Protein AF-A0A7S1CSW6-F1 (afdb_monomer_lite)

pLDDT: mean 84.82, std 12.05, range [40.88, 97.88]

Organism: NCBI:txid267567

InterPro domains:
  IPR021067 Glycosyltransferase, GlcNAc [PF11397] (37-102)
  IPR021067 Glycosyltransferase, GlcNAc [PTHR34496] (4-106)

Sequence (109 aa):
DNIKKGRPIMCDTGFEEGQHNKHLRHGTQPESAPSITGMPQLHPFWSAGFSFSRGHFVVNVPYDFYQPLIFQGEEISIAVRGFSIGYDFYAPEKSVCFHHYAEGKNSEN

Structure (mmCIF, N/CA/C/O backbone):
data_AF-A0A7S1CSW6-F1
#
_entry.id   AF-A0A7S1CSW6-F1
#
loop_
_atom_site.group_PDB
_atom_site.id
_atom_site.type_symbol
_atom_site.label_atom_id
_atom_site.label_alt_id
_atom_site.label_comp_id
_atom_site.label_asym_id
_atom_site.label_entity_id
_atom_site.label_seq_id
_atom_site.pdbx_PDB_ins_code
_atom_site.Cartn_x
_atom_site.Cartn_y
_atom_site.Cartn_z
_atom_site.occupancy
_atom_site.B_iso_or_equiv
_atom_site.auth_seq_id
_atom_site.auth_comp_id
_atom_site.auth_asym_id
_atom_site.auth_atom_id
_atom_site.pdbx_PDB_model_num
ATOM 1 N N . ASP A 1 1 ? -4.020 -4.288 28.713 1.00 53.41 1 ASP A N 1
ATOM 2 C CA . ASP A 1 1 ? -4.318 -4.411 27.278 1.00 53.41 1 ASP A CA 1
ATOM 3 C C . ASP A 1 1 ? -3.539 -3.316 26.555 1.00 53.41 1 ASP A C 1
ATOM 5 O O . ASP A 1 1 ? -3.821 -2.148 26.785 1.00 53.41 1 ASP A O 1
ATOM 9 N N . ASN A 1 2 ? -2.467 -3.661 25.833 1.00 63.19 2 ASN A N 1
ATOM 10 C CA . ASN A 1 2 ? -1.475 -2.694 25.310 1.00 63.19 2 ASN A CA 1
ATOM 11 C C . ASN A 1 2 ? -1.803 -2.191 23.889 1.00 63.19 2 ASN A C 1
ATOM 13 O O . ASN A 1 2 ? -0.957 -1.601 23.222 1.00 63.19 2 ASN A O 1
ATOM 17 N N . ILE A 1 3 ? -3.023 -2.440 23.410 1.00 73.31 3 ILE A N 1
ATOM 18 C CA . ILE A 1 3 ? -3.448 -2.094 22.053 1.00 73.31 3 ILE A CA 1
ATOM 19 C C . ILE A 1 3 ? -3.814 -0.608 21.996 1.00 73.31 3 ILE A C 1
ATOM 21 O O . ILE A 1 3 ? -4.726 -0.143 22.689 1.00 73.31 3 ILE A O 1
ATOM 25 N N . LYS A 1 4 ? -3.119 0.145 21.140 1.00 75.69 4 LYS A N 1
ATOM 26 C CA . LYS A 1 4 ? -3.447 1.546 20.865 1.00 75.69 4 LYS A CA 1
ATOM 27 C C . LYS A 1 4 ? -4.747 1.627 20.066 1.00 75.69 4 LYS A C 1
ATOM 29 O O . LYS A 1 4 ? -4.963 0.888 19.113 1.00 75.69 4 LYS A O 1
ATOM 34 N N . LYS A 1 5 ? -5.625 2.547 20.476 1.00 73.31 5 LYS A N 1
ATOM 35 C CA . LYS A 1 5 ? -6.961 2.746 19.881 1.00 73.31 5 LYS A CA 1
ATOM 36 C C . LYS A 1 5 ? -6.945 3.570 18.583 1.00 73.31 5 LYS A C 1
ATOM 38 O O . LYS A 1 5 ? -8.005 3.798 18.013 1.00 73.31 5 LYS A O 1
ATOM 43 N N . GLY A 1 6 ? -5.772 4.036 18.152 1.00 76.62 6 GLY A N 1
ATOM 44 C CA . GLY A 1 6 ? -5.591 4.702 16.865 1.00 76.62 6 GLY A CA 1
ATOM 45 C C . GLY A 1 6 ? -5.622 3.701 15.710 1.00 76.62 6 GLY A C 1
ATOM 46 O O . GLY A 1 6 ? -5.268 2.532 15.887 1.00 76.62 6 GLY A O 1
ATOM 47 N N . ARG A 1 7 ? -6.045 4.174 14.535 1.00 81.38 7 ARG A N 1
ATOM 48 C CA . ARG A 1 7 ? -5.998 3.424 13.275 1.00 81.38 7 ARG A CA 1
ATOM 49 C C . ARG A 1 7 ? -4.783 3.882 12.456 1.00 81.38 7 ARG A C 1
ATOM 51 O O . ARG A 1 7 ? -4.611 5.091 12.302 1.00 81.38 7 ARG A O 1
ATOM 58 N N . PRO A 1 8 ? -3.982 2.967 11.881 1.00 82.31 8 PRO A N 1
ATOM 59 C CA . PRO A 1 8 ? -2.896 3.346 10.983 1.00 82.31 8 PRO A CA 1
ATOM 60 C C . PRO A 1 8 ? -3.469 3.741 9.615 1.00 82.31 8 PRO A C 1
ATOM 62 O O . PRO A 1 8 ? -3.876 2.884 8.834 1.00 82.31 8 PRO A O 1
ATOM 65 N N . ILE A 1 9 ? -3.533 5.043 9.334 1.00 85.12 9 ILE A N 1
ATOM 66 C CA . ILE A 1 9 ? -3.993 5.586 8.049 1.00 85.12 9 ILE A CA 1
ATOM 67 C C . ILE A 1 9 ? -2.806 6.252 7.355 1.00 85.12 9 ILE A C 1
ATOM 69 O O . ILE A 1 9 ? -2.229 7.199 7.893 1.00 85.12 9 ILE A O 1
ATOM 73 N N . MET A 1 10 ? -2.468 5.782 6.153 1.00 85.44 10 MET A N 1
ATOM 74 C CA . MET A 1 10 ? -1.577 6.498 5.244 1.00 85.44 10 MET A CA 1
ATOM 75 C C . MET A 1 10 ? -2.417 7.470 4.411 1.00 85.44 10 MET A C 1
ATOM 77 O O . MET A 1 10 ? -3.312 7.064 3.672 1.00 85.44 10 MET A O 1
ATOM 81 N N . CYS A 1 11 ? -2.190 8.767 4.574 1.00 80.44 11 CYS A N 1
ATOM 82 C CA . CYS A 1 11 ? -2.880 9.787 3.775 1.00 80.44 11 CYS A CA 1
ATOM 83 C C . CYS A 1 11 ? -2.056 11.052 3.558 1.00 80.44 11 CYS A C 1
ATOM 85 O O . CYS A 1 11 ? -2.447 11.888 2.749 1.00 80.44 11 CYS A O 1
ATOM 87 N N . ASP A 1 12 ? -0.937 11.202 4.265 1.00 85.38 12 ASP A N 1
ATOM 88 C CA . ASP A 1 12 ? 0.020 12.254 3.967 1.00 85.38 12 ASP A CA 1
ATOM 89 C C . ASP A 1 12 ? 0.899 11.764 2.820 1.00 85.38 12 ASP A C 1
ATOM 91 O O . ASP A 1 12 ? 1.515 10.706 2.918 1.00 85.38 12 ASP A O 1
ATOM 95 N N . THR A 1 13 ? 0.860 12.436 1.677 1.00 86.25 13 THR A N 1
ATOM 96 C CA . THR A 1 13 ? 1.574 11.992 0.477 1.00 86.25 13 THR A CA 1
ATOM 97 C C . THR A 1 13 ? 2.319 13.163 -0.124 1.00 86.25 13 THR A C 1
ATOM 99 O O . THR A 1 13 ? 1.724 14.196 -0.426 1.00 86.25 13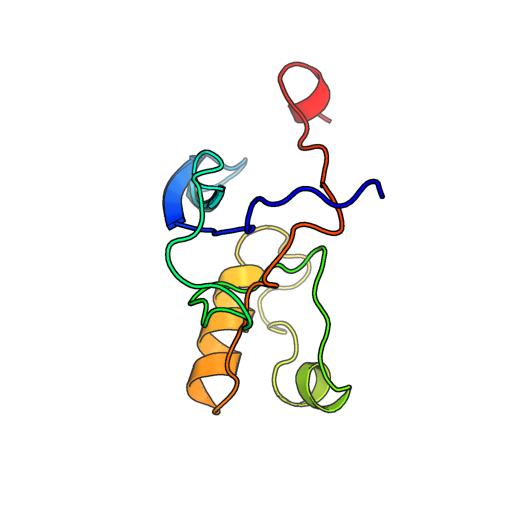 THR A O 1
ATOM 102 N N . GLY A 1 14 ? 3.617 12.979 -0.331 1.00 88.12 14 GLY A N 1
ATOM 103 C CA . GLY A 1 14 ? 4.496 14.001 -0.879 1.00 88.12 14 GLY A CA 1
ATOM 104 C C . GLY A 1 14 ? 5.653 13.395 -1.657 1.00 88.12 14 GLY A C 1
ATOM 105 O O . GLY A 1 14 ? 5.866 12.183 -1.642 1.00 88.12 14 GLY A O 1
ATOM 106 N N . PHE A 1 15 ? 6.394 14.250 -2.355 1.00 88.69 15 PHE A N 1
ATOM 107 C CA . PHE A 1 15 ? 7.662 13.862 -2.960 1.00 88.69 15 PHE A CA 1
ATOM 108 C C . PHE A 1 15 ? 8.794 14.102 -1.967 1.00 88.69 15 PHE A C 1
ATOM 110 O O . PHE A 1 15 ? 8.960 15.220 -1.480 1.00 88.69 15 PHE A O 1
ATOM 117 N N . GLU A 1 16 ? 9.583 13.068 -1.717 1.00 85.00 16 GLU A N 1
ATOM 118 C CA . GLU A 1 16 ? 10.787 13.110 -0.894 1.00 85.00 16 GLU A CA 1
ATOM 119 C C . GLU A 1 16 ? 12.027 13.008 -1.796 1.00 85.00 16 GLU A C 1
ATOM 121 O O . GLU A 1 16 ? 11.995 12.373 -2.857 1.00 85.00 16 GLU A O 1
ATOM 126 N N . GLU A 1 17 ? 13.113 13.691 -1.429 1.00 84.44 17 GLU A N 1
ATOM 127 C CA . GLU A 1 17 ? 14.377 13.600 -2.165 1.00 84.44 17 GLU A CA 1
ATOM 128 C C . GLU A 1 17 ? 15.085 12.291 -1.802 1.00 84.44 17 GLU A C 1
ATOM 130 O O . GLU A 1 17 ? 15.404 12.049 -0.644 1.00 84.44 17 GLU A O 1
ATOM 135 N N . GLY A 1 18 ? 15.314 11.425 -2.790 1.00 75.62 18 GLY A N 1
ATOM 136 C CA . GLY A 1 18 ? 16.166 10.246 -2.639 1.00 75.62 18 GLY A CA 1
ATOM 137 C C . GLY A 1 18 ? 17.602 10.522 -3.087 1.00 75.62 18 GLY A C 1
ATOM 138 O O . GLY A 1 18 ? 17.914 11.595 -3.600 1.00 75.62 18 GLY A O 1
ATOM 139 N N . GLN A 1 19 ? 18.477 9.517 -2.967 1.00 72.12 19 GLN A N 1
ATOM 140 C CA . GLN A 1 19 ? 19.899 9.656 -3.328 1.00 72.12 19 GLN A CA 1
ATOM 141 C C . GLN A 1 19 ? 20.142 10.029 -4.799 1.00 72.12 19 GLN A C 1
ATOM 143 O O . GLN A 1 19 ? 21.132 10.684 -5.118 1.00 72.12 19 GLN A O 1
ATOM 148 N N . HIS A 1 20 ? 19.247 9.612 -5.698 1.00 75.25 20 HIS A N 1
ATOM 149 C CA . HIS A 1 20 ? 19.382 9.861 -7.136 1.00 75.25 20 HIS A CA 1
ATOM 150 C C . HIS A 1 20 ? 18.197 10.615 -7.744 1.00 75.25 20 HIS A C 1
ATOM 152 O O . HIS A 1 20 ? 18.395 11.370 -8.688 1.00 75.25 20 HIS A O 1
ATOM 158 N N . ASN A 1 21 ? 16.981 10.424 -7.223 1.00 81.00 21 ASN A N 1
ATOM 159 C CA . ASN A 1 21 ? 15.748 11.006 -7.754 1.00 81.00 21 ASN A CA 1
ATOM 160 C C . ASN A 1 21 ? 14.738 11.275 -6.633 1.00 81.00 21 ASN A C 1
ATOM 162 O O . ASN A 1 21 ? 14.822 10.693 -5.550 1.00 81.00 21 ASN A O 1
ATOM 166 N N . LYS A 1 22 ? 13.737 12.113 -6.923 1.00 85.62 22 LYS A N 1
ATOM 167 C CA . LYS A 1 22 ? 12.567 12.271 -6.052 1.00 85.62 22 LYS A CA 1
ATOM 168 C C . LYS A 1 22 ? 11.642 11.069 -6.192 1.00 85.62 22 LYS A C 1
ATOM 170 O O . LYS A 1 22 ? 11.405 10.599 -7.303 1.00 85.62 22 LYS A O 1
ATOM 175 N N . HIS A 1 23 ? 11.103 10.605 -5.078 1.00 84.00 23 HIS A N 1
ATOM 176 C CA . HIS A 1 23 ? 10.167 9.488 -5.021 1.00 84.00 23 HIS A CA 1
ATOM 177 C C . HIS A 1 23 ? 8.947 9.882 -4.191 1.00 84.00 23 HIS A C 1
ATOM 179 O O . HIS A 1 23 ? 8.989 10.826 -3.403 1.00 84.00 23 HIS A O 1
ATOM 185 N N . LEU A 1 24 ? 7.831 9.191 -4.412 1.00 86.75 24 LEU A N 1
ATOM 186 C CA . LEU A 1 24 ? 6.613 9.420 -3.648 1.00 86.75 24 LEU A CA 1
ATOM 187 C C . LEU A 1 24 ? 6.731 8.723 -2.289 1.00 86.75 24 LEU A C 1
ATOM 189 O O . LEU A 1 24 ? 7.049 7.536 -2.233 1.00 86.75 24 LEU A O 1
ATOM 193 N N . ARG A 1 25 ? 6.445 9.445 -1.208 1.00 85.50 25 ARG A N 1
ATOM 194 C CA . ARG A 1 25 ? 6.422 8.918 0.156 1.00 85.50 25 ARG A CA 1
ATOM 195 C C . ARG A 1 25 ? 5.012 9.018 0.721 1.00 85.50 25 ARG A C 1
ATOM 197 O O . ARG A 1 25 ? 4.365 10.059 0.610 1.00 85.50 25 ARG A O 1
ATOM 204 N N . HIS A 1 26 ? 4.565 7.935 1.352 1.00 85.81 26 HIS A N 1
ATOM 205 C CA . HIS A 1 26 ? 3.318 7.891 2.107 1.00 85.81 26 HIS A CA 1
ATOM 206 C C . HIS A 1 26 ? 3.621 7.925 3.606 1.00 85.81 26 HIS A C 1
ATOM 208 O O . HIS A 1 26 ? 4.216 6.999 4.160 1.00 85.81 26 HIS A O 1
ATOM 214 N N . GLY A 1 27 ? 3.223 9.015 4.251 1.00 78.94 27 GLY A N 1
ATOM 215 C CA . GLY A 1 27 ? 3.279 9.223 5.688 1.00 78.94 27 GLY A CA 1
ATOM 216 C C . GLY A 1 27 ? 1.977 8.830 6.384 1.00 78.94 27 GLY A C 1
ATOM 217 O O . GLY A 1 27 ? 0.902 8.716 5.780 1.00 78.94 27 GLY A O 1
ATOM 218 N N . THR A 1 28 ? 2.074 8.637 7.695 1.00 75.88 28 THR A N 1
ATOM 219 C CA . THR A 1 28 ? 0.910 8.437 8.559 1.00 75.88 28 THR A CA 1
ATOM 220 C C . THR A 1 28 ? 0.252 9.775 8.873 1.00 75.88 28 THR A C 1
ATOM 222 O O . THR A 1 28 ? 0.945 10.741 9.185 1.00 75.88 28 THR A O 1
ATOM 225 N N . GLN A 1 29 ? -1.080 9.826 8.887 1.00 69.56 29 GLN A N 1
ATOM 226 C CA . GLN A 1 29 ? -1.783 10.958 9.498 1.00 69.56 29 GLN A CA 1
ATOM 227 C C . GLN A 1 29 ? -1.434 11.056 10.997 1.00 69.56 29 GLN A C 1
ATOM 229 O O . GLN A 1 29 ? -1.207 10.013 11.620 1.00 69.56 29 GLN A O 1
ATOM 234 N N . PRO A 1 30 ? -1.458 12.252 11.623 1.00 65.25 30 PRO A N 1
ATOM 235 C CA . PRO A 1 30 ? -1.561 12.338 13.077 1.00 65.25 30 PRO A CA 1
ATOM 236 C C . PRO A 1 30 ? -2.696 11.438 13.584 1.00 65.25 30 PRO A C 1
ATOM 238 O O . PRO A 1 30 ? -3.798 11.457 13.028 1.00 65.25 30 PRO A O 1
ATOM 241 N N . GLU A 1 31 ? -2.414 10.640 14.622 1.00 65.88 31 GLU A N 1
ATOM 242 C CA . GLU A 1 31 ? -3.389 9.732 15.232 1.00 65.88 31 GLU A CA 1
ATOM 243 C C . GLU A 1 31 ? -4.632 10.532 15.655 1.00 65.88 31 GLU A C 1
ATOM 245 O O . GLU A 1 31 ? -4.622 11.256 16.651 1.00 65.88 31 GLU A O 1
ATOM 250 N N . SER A 1 32 ? -5.713 10.417 14.885 1.00 67.19 32 SER A N 1
ATOM 251 C CA . SER A 1 32 ? -7.016 10.977 15.231 1.00 67.19 32 SER A CA 1
ATOM 252 C C . SER A 1 32 ? -7.962 9.860 15.662 1.00 67.19 32 SER A C 1
ATOM 254 O O . SER A 1 32 ? -7.742 8.681 15.368 1.00 67.19 32 SER A O 1
ATOM 256 N N . ALA A 1 33 ? -9.010 10.215 16.408 1.00 73.31 33 ALA A N 1
ATOM 257 C CA . ALA A 1 33 ? -10.042 9.250 16.760 1.00 73.31 33 ALA A CA 1
ATOM 258 C C . ALA A 1 33 ? -10.740 8.777 15.468 1.00 73.31 33 ALA A C 1
ATOM 260 O O . ALA A 1 33 ? -11.307 9.613 14.757 1.00 73.31 33 ALA A O 1
ATOM 261 N N . PRO A 1 34 ? -10.708 7.472 15.136 1.00 76.62 34 PRO A N 1
ATOM 262 C CA . PRO A 1 34 ? -11.306 6.989 13.900 1.00 76.62 34 PRO A CA 1
ATOM 263 C C . PRO A 1 34 ? -12.826 7.179 13.938 1.00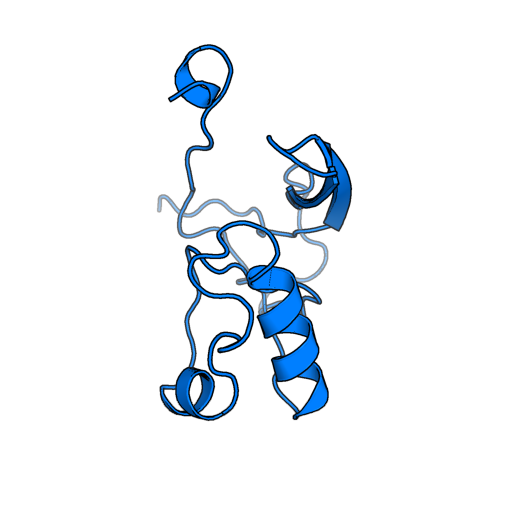 76.62 34 PRO A C 1
ATOM 265 O O . PRO A 1 34 ? -13.484 6.811 14.910 1.00 76.62 34 PRO A O 1
ATOM 268 N N . SER A 1 35 ? -13.392 7.725 12.860 1.00 80.75 35 SER A N 1
ATOM 269 C CA . SER A 1 35 ? -14.844 7.913 12.712 1.00 80.75 35 SER A CA 1
ATOM 270 C C . SER A 1 35 ? -15.594 6.613 12.398 1.00 80.75 35 SER A C 1
ATOM 272 O O . SER A 1 35 ? -16.784 6.506 12.678 1.00 80.75 35 SER A O 1
ATOM 274 N N . ILE A 1 36 ? -14.900 5.618 11.834 1.00 84.12 36 ILE A N 1
ATOM 275 C CA . ILE A 1 36 ? -15.436 4.290 11.507 1.00 84.12 36 ILE A CA 1
ATOM 276 C C . ILE A 1 36 ? -14.865 3.278 12.500 1.00 84.12 36 ILE A C 1
ATOM 278 O O . ILE A 1 36 ? -13.645 3.124 12.570 1.00 84.12 36 ILE A O 1
ATOM 282 N N . THR A 1 37 ? -15.720 2.547 13.209 1.00 87.56 37 THR A N 1
ATOM 283 C CA . THR A 1 37 ? -15.342 1.541 14.218 1.00 87.56 37 THR A CA 1
ATOM 284 C C . THR A 1 37 ? -15.984 0.183 13.917 1.00 87.56 37 THR A C 1
ATOM 286 O O . THR A 1 37 ? -16.891 0.078 13.096 1.00 87.56 37 THR A O 1
ATOM 289 N N . GLY A 1 38 ? -15.478 -0.877 14.545 1.00 90.56 38 GLY A N 1
ATOM 290 C CA . GLY A 1 38 ? -15.976 -2.250 14.426 1.00 90.56 38 GLY A CA 1
ATOM 291 C C . GLY A 1 38 ? -15.600 -2.983 13.135 1.00 90.56 38 GLY A C 1
ATOM 292 O O . GLY A 1 38 ? -16.021 -4.122 12.948 1.00 90.56 38 GLY A O 1
ATOM 293 N N . MET A 1 39 ? -14.825 -2.361 12.241 1.00 91.81 39 MET A N 1
ATOM 294 C CA . MET A 1 39 ? -14.410 -2.966 10.974 1.00 91.81 39 MET A CA 1
ATOM 295 C C . MET A 1 39 ? -13.049 -2.441 10.485 1.00 91.81 39 MET A C 1
ATOM 297 O O . MET A 1 39 ? -12.649 -1.324 10.842 1.00 91.81 39 MET A O 1
ATOM 301 N N . PRO A 1 40 ? -12.324 -3.224 9.664 1.00 91.31 40 PRO A N 1
ATOM 302 C CA . PRO A 1 40 ? -11.183 -2.715 8.914 1.00 91.31 40 PRO A CA 1
ATOM 303 C C . PRO A 1 40 ? -11.634 -1.675 7.881 1.00 91.31 40 PRO A C 1
ATOM 305 O O . PRO A 1 40 ? -12.766 -1.707 7.398 1.00 91.31 40 PRO A O 1
ATOM 308 N N . GLN A 1 41 ? -10.742 -0.751 7.533 1.00 90.62 41 GLN A N 1
ATOM 309 C CA . GLN A 1 41 ? -11.042 0.329 6.596 1.00 90.62 41 GLN A CA 1
ATOM 310 C C . GLN A 1 41 ? -10.326 0.095 5.272 1.00 90.62 41 GLN A C 1
ATOM 312 O O . GLN A 1 41 ? -9.124 -0.164 5.271 1.00 90.62 41 GLN A O 1
ATOM 317 N N . LEU A 1 42 ? -11.063 0.201 4.161 1.00 93.00 42 LEU A N 1
ATOM 318 C CA . LEU A 1 42 ? -10.480 0.153 2.822 1.00 93.00 42 LEU A CA 1
ATOM 319 C C . LEU A 1 42 ? -9.417 1.246 2.691 1.00 93.00 42 LEU A C 1
ATOM 321 O O . LEU A 1 42 ? -9.619 2.381 3.133 1.00 93.00 42 LEU A O 1
ATOM 325 N N . HIS A 1 43 ? -8.286 0.890 2.102 1.00 91.25 43 HIS A N 1
ATOM 326 C CA . HIS A 1 43 ? -7.117 1.739 2.040 1.00 91.25 43 HIS A CA 1
ATOM 327 C C . HIS A 1 43 ? -6.502 1.711 0.636 1.00 91.25 43 HIS A C 1
ATOM 329 O O . HIS A 1 43 ? -6.390 0.638 0.053 1.00 91.25 43 HIS A O 1
ATOM 335 N N . PRO A 1 44 ? -6.101 2.864 0.073 1.00 90.56 44 PRO A N 1
ATOM 336 C CA . PRO A 1 44 ? -5.547 2.912 -1.281 1.00 90.56 44 PRO A CA 1
ATOM 337 C C . PRO A 1 44 ? -4.057 2.539 -1.338 1.00 90.56 44 PRO A C 1
ATOM 339 O O . PRO A 1 44 ? -3.501 2.414 -2.425 1.00 90.56 44 PRO A O 1
ATOM 342 N N . PHE A 1 45 ? -3.409 2.366 -0.182 1.00 91.06 45 PHE A N 1
ATOM 343 C CA . PHE A 1 45 ? -1.976 2.103 -0.070 1.00 91.06 45 PHE A CA 1
ATOM 344 C C . PHE A 1 45 ? -1.707 0.740 0.569 1.00 91.06 45 PHE A C 1
ATOM 346 O O . PHE A 1 45 ? -2.439 0.294 1.457 1.00 91.06 45 PHE A O 1
ATOM 353 N N . TRP A 1 46 ? -0.614 0.103 0.154 1.00 93.62 46 TRP A N 1
ATOM 354 C CA . TRP A 1 46 ? -0.131 -1.153 0.716 1.00 93.62 46 TRP A CA 1
ATOM 355 C C . TRP A 1 46 ? 1.133 -0.904 1.544 1.00 93.62 46 TRP A C 1
ATOM 357 O O . TRP A 1 46 ? 2.060 -0.250 1.080 1.00 93.62 46 TRP A O 1
ATOM 367 N N . SER A 1 47 ? 1.171 -1.413 2.778 1.00 89.56 47 SER A N 1
ATOM 368 C CA . SER A 1 47 ? 2.350 -1.308 3.643 1.00 89.56 47 SER A CA 1
ATOM 369 C C . SER A 1 47 ? 3.231 -2.542 3.455 1.00 89.56 47 SER A C 1
ATOM 371 O O . SER A 1 47 ? 2.901 -3.618 3.956 1.00 89.56 47 SER A O 1
ATOM 373 N N . ALA A 1 48 ? 4.338 -2.404 2.724 1.00 89.75 48 ALA A N 1
ATOM 374 C CA . ALA A 1 48 ? 5.212 -3.533 2.407 1.00 89.75 48 ALA A CA 1
ATOM 375 C C . ALA A 1 48 ? 5.786 -4.202 3.666 1.00 89.75 48 ALA A C 1
ATOM 377 O O . ALA A 1 48 ? 5.594 -5.400 3.873 1.00 89.75 48 ALA A O 1
ATOM 378 N N . GLY A 1 49 ? 6.421 -3.421 4.547 1.00 88.44 49 GLY A N 1
ATOM 379 C CA . GLY A 1 49 ? 7.127 -3.941 5.724 1.00 88.44 49 GLY A CA 1
ATOM 380 C C . GLY 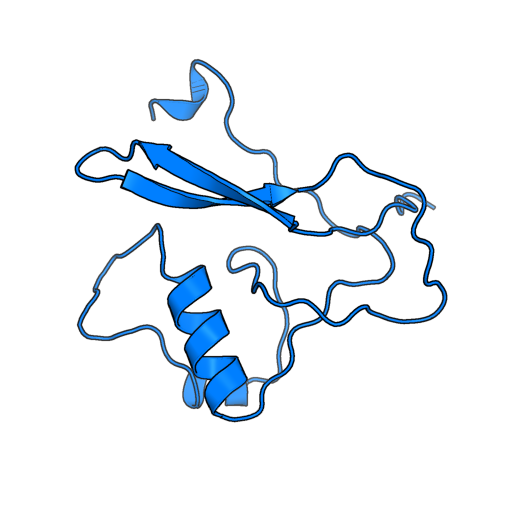A 1 49 ? 6.247 -4.650 6.762 1.00 88.44 49 GLY A C 1
ATOM 381 O O . GLY A 1 49 ? 6.756 -5.442 7.552 1.00 88.44 49 GLY A O 1
ATOM 382 N N . PHE A 1 50 ? 4.933 -4.398 6.773 1.00 89.81 50 PHE A N 1
ATOM 383 C CA . PHE A 1 50 ? 4.001 -5.074 7.675 1.00 89.81 50 PHE A CA 1
ATOM 384 C C . PHE A 1 50 ? 2.617 -5.230 7.033 1.00 89.81 50 PHE A C 1
ATOM 386 O O . PHE A 1 50 ? 1.730 -4.389 7.190 1.00 89.81 50 PHE A O 1
ATOM 393 N N . SER A 1 51 ? 2.415 -6.341 6.323 1.00 92.88 51 SER A N 1
ATOM 394 C CA . SER A 1 51 ? 1.124 -6.703 5.736 1.00 92.88 51 SER A CA 1
ATOM 395 C C . SER A 1 51 ? 0.881 -8.210 5.758 1.00 92.88 51 SER A C 1
ATOM 397 O O . SER A 1 51 ? 1.803 -9.017 5.863 1.00 92.88 51 SER A O 1
ATOM 399 N N . PHE A 1 52 ? -0.392 -8.589 5.655 1.00 93.44 52 PHE A N 1
ATOM 400 C CA . PHE A 1 52 ? -0.827 -9.980 5.619 1.00 93.44 52 PHE A CA 1
ATOM 401 C C . PHE A 1 52 ? -1.774 -10.176 4.445 1.00 93.44 52 PHE A C 1
ATOM 403 O O . PHE A 1 52 ? -2.633 -9.340 4.172 1.00 93.44 52 PHE A O 1
ATOM 410 N N . SER A 1 53 ? -1.631 -11.300 3.759 1.00 95.38 53 SER A N 1
ATOM 411 C CA . SER A 1 53 ? -2.500 -11.694 2.659 1.00 95.38 53 SER A CA 1
ATOM 412 C C . SER A 1 53 ? -2.535 -13.216 2.554 1.00 95.38 53 SER A C 1
ATOM 414 O O . SER A 1 53 ? -1.769 -13.930 3.207 1.00 95.38 53 SER A O 1
ATOM 416 N N . ARG A 1 54 ? -3.444 -13.738 1.733 1.00 97.00 54 ARG A N 1
ATOM 417 C CA . ARG A 1 54 ? -3.395 -15.146 1.336 1.00 97.00 54 ARG A CA 1
ATOM 418 C C . ARG A 1 5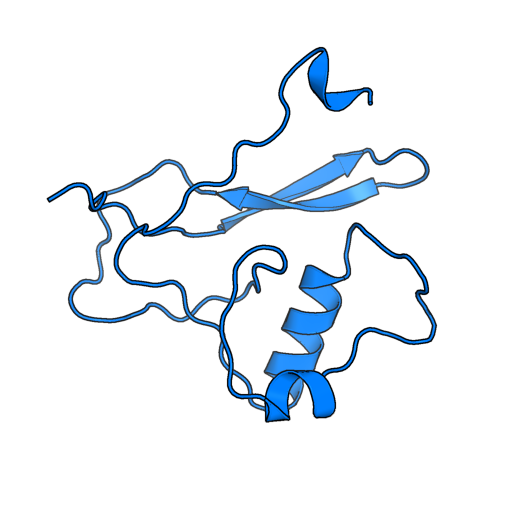4 ? -2.221 -15.359 0.383 1.00 97.00 54 ARG A C 1
ATOM 420 O O . ARG A 1 54 ? -1.931 -14.497 -0.438 1.00 97.00 54 ARG A O 1
ATOM 427 N N . GLY A 1 55 ? -1.616 -16.547 0.417 1.00 97.12 55 GLY A N 1
ATOM 428 C CA . GLY A 1 55 ? -0.414 -16.852 -0.371 1.00 97.12 55 GLY A CA 1
ATOM 429 C C . GLY A 1 55 ? -0.549 -16.655 -1.888 1.00 97.12 55 GLY A C 1
ATOM 430 O O . GLY A 1 55 ? 0.444 -16.412 -2.557 1.00 97.12 55 GLY A O 1
ATOM 431 N N . HIS A 1 56 ? -1.761 -16.683 -2.450 1.00 97.69 56 HIS A N 1
ATOM 432 C CA . HIS A 1 56 ? -1.961 -16.393 -3.875 1.00 97.69 56 HIS A CA 1
ATOM 433 C C . HIS A 1 56 ? -1.664 -14.931 -4.254 1.00 97.69 56 HIS A C 1
ATOM 435 O O . HIS A 1 56 ? -1.440 -14.647 -5.427 1.00 97.69 56 HIS A O 1
ATOM 441 N N . PHE A 1 57 ? -1.641 -14.003 -3.291 1.00 97.44 57 PHE A N 1
ATOM 442 C CA . PHE A 1 57 ? -1.347 -12.595 -3.553 1.00 97.44 57 PHE A CA 1
ATOM 443 C C . PHE A 1 57 ? 0.050 -12.410 -4.147 1.00 97.44 57 PHE A C 1
ATOM 445 O O . PHE A 1 57 ? 0.169 -11.823 -5.216 1.00 97.44 57 PHE A O 1
ATOM 452 N N . VAL A 1 58 ? 1.085 -12.990 -3.528 1.00 95.44 58 VAL A N 1
ATOM 453 C CA . VAL A 1 58 ? 2.474 -12.846 -4.004 1.00 95.44 58 VAL A CA 1
ATOM 454 C C . VAL A 1 58 ? 2.713 -13.525 -5.357 1.00 95.44 58 VAL A C 1
ATOM 456 O O . VAL A 1 58 ? 3.577 -13.103 -6.118 1.00 95.44 58 VAL A O 1
ATOM 459 N N . VAL A 1 59 ? 1.928 -14.556 -5.683 1.00 97.00 59 VAL A N 1
ATOM 460 C CA . VAL A 1 59 ? 1.993 -15.238 -6.985 1.00 97.00 59 VAL A CA 1
ATOM 461 C C . VAL A 1 59 ? 1.318 -14.403 -8.076 1.00 97.00 59 VAL A C 1
ATOM 463 O O . VAL A 1 59 ? 1.840 -14.303 -9.182 1.00 97.00 59 VAL A O 1
ATOM 466 N N . ASN A 1 60 ? 0.176 -13.782 -7.768 1.00 97.88 60 ASN A N 1
ATOM 467 C CA . ASN A 1 60 ? -0.595 -12.993 -8.734 1.00 97.88 60 ASN A CA 1
ATOM 468 C C . ASN A 1 60 ? -0.046 -11.569 -8.913 1.00 97.88 60 ASN A C 1
ATOM 470 O O . ASN A 1 60 ? -0.194 -10.982 -9.983 1.00 97.88 60 ASN A O 1
ATOM 474 N N . VAL A 1 61 ? 0.580 -11.011 -7.875 1.00 97.31 61 VAL A N 1
ATOM 475 C CA . VAL A 1 61 ? 1.171 -9.667 -7.852 1.00 97.31 61 VAL A CA 1
ATOM 476 C C . VAL A 1 61 ? 2.634 -9.777 -7.401 1.00 97.31 61 VAL A C 1
ATOM 478 O O . VAL A 1 61 ? 2.983 -9.331 -6.308 1.00 97.31 61 VAL A O 1
ATOM 481 N N . PRO A 1 62 ? 3.514 -10.407 -8.202 1.00 95.25 62 PRO A N 1
ATOM 482 C CA . PRO A 1 62 ? 4.929 -10.469 -7.865 1.00 95.25 62 PRO A CA 1
ATOM 483 C C . PRO A 1 62 ? 5.550 -9.075 -7.970 1.00 95.25 62 PRO A C 1
ATOM 485 O O . PRO A 1 62 ? 5.066 -8.239 -8.740 1.00 95.25 62 PRO A O 1
ATOM 488 N N . TYR A 1 63 ? 6.661 -8.844 -7.273 1.00 94.25 63 TYR A N 1
ATOM 489 C CA . TYR A 1 63 ? 7.506 -7.671 -7.516 1.00 94.25 63 TYR A CA 1
ATOM 490 C C . TYR A 1 63 ? 7.883 -7.544 -8.999 1.00 94.25 63 TYR A C 1
ATOM 492 O O . TYR A 1 63 ? 7.918 -8.531 -9.736 1.00 94.25 63 TYR A O 1
ATOM 500 N N . ASP A 1 64 ? 8.109 -6.313 -9.453 1.00 93.81 64 ASP A N 1
ATOM 501 C CA . ASP A 1 64 ? 8.435 -6.043 -10.852 1.00 93.81 64 ASP A CA 1
ATOM 502 C C . ASP A 1 64 ? 9.845 -6.549 -11.197 1.00 93.81 64 ASP A C 1
ATOM 504 O O . ASP A 1 64 ? 10.847 -6.067 -10.669 1.00 93.81 64 ASP A O 1
ATOM 508 N N . PHE A 1 65 ? 9.923 -7.516 -12.114 1.00 92.50 65 PHE A N 1
ATOM 509 C CA . PHE A 1 65 ? 11.184 -8.106 -12.568 1.00 92.50 65 PHE A CA 1
ATOM 510 C C . PHE A 1 65 ? 12.094 -7.113 -13.303 1.00 92.50 65 PHE A C 1
ATOM 512 O O . PHE A 1 65 ? 13.300 -7.341 -13.380 1.00 92.50 65 PHE A O 1
ATOM 519 N N . TYR A 1 66 ? 11.545 -6.014 -13.826 1.00 94.38 66 TYR A N 1
ATOM 520 C CA . TYR A 1 66 ? 12.311 -4.954 -14.481 1.00 94.38 66 TYR A CA 1
ATOM 521 C C . TYR A 1 66 ? 12.830 -3.895 -13.502 1.00 94.38 66 TYR A C 1
ATOM 523 O O . TYR A 1 66 ? 13.544 -2.983 -13.920 1.00 94.38 66 TYR A O 1
ATOM 531 N N . GLN A 1 67 ? 12.501 -4.000 -12.212 1.00 90.69 67 GLN A N 1
ATOM 532 C CA . GLN A 1 67 ? 12.964 -3.103 -11.150 1.00 90.69 67 GLN A CA 1
ATOM 533 C C . GLN A 1 67 ? 13.682 -3.905 -10.047 1.00 90.69 67 GLN A C 1
ATOM 535 O O . GLN A 1 67 ? 13.224 -3.951 -8.904 1.00 90.69 67 GLN A O 1
ATOM 540 N N . PRO A 1 68 ? 14.798 -4.591 -10.362 1.00 89.62 68 PRO A N 1
ATOM 541 C CA . PRO A 1 68 ? 15.510 -5.384 -9.372 1.00 89.62 68 PRO A CA 1
ATOM 542 C C . PRO A 1 68 ? 16.088 -4.487 -8.272 1.00 89.62 68 PRO A C 1
ATOM 544 O O . PRO A 1 68 ? 16.663 -3.440 -8.558 1.00 89.62 68 PRO A O 1
ATOM 547 N N . LEU A 1 69 ? 15.979 -4.940 -7.019 1.00 87.06 69 LEU A N 1
ATOM 548 C CA . LEU A 1 69 ? 16.527 -4.262 -5.834 1.00 87.06 69 LEU A CA 1
ATOM 549 C C . LEU A 1 69 ? 15.962 -2.850 -5.588 1.00 87.06 69 LEU A C 1
ATOM 551 O O . LEU A 1 69 ? 16.584 -2.053 -4.888 1.00 87.06 69 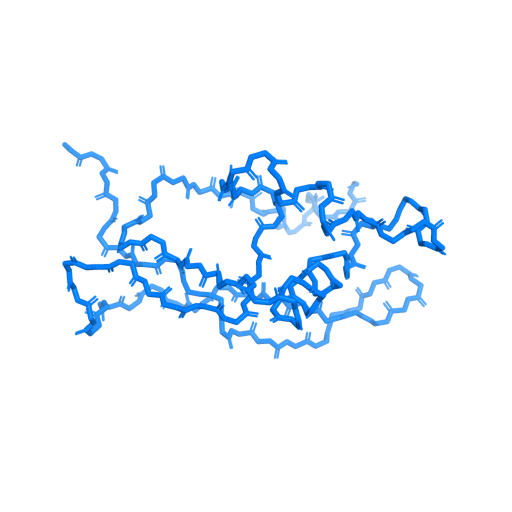LEU A O 1
ATOM 555 N N . ILE A 1 70 ? 14.786 -2.536 -6.140 1.00 87.06 70 ILE A N 1
ATOM 556 C CA . ILE A 1 70 ? 14.075 -1.307 -5.794 1.00 87.06 70 ILE A CA 1
ATOM 557 C C . ILE A 1 70 ? 13.599 -1.382 -4.337 1.00 87.06 70 ILE A C 1
ATOM 559 O O . ILE A 1 70 ? 12.975 -2.361 -3.929 1.00 87.06 70 ILE A O 1
ATOM 563 N N . PHE A 1 71 ? 13.943 -0.358 -3.558 1.00 84.06 71 PHE A N 1
ATOM 564 C CA . PHE A 1 71 ? 13.555 -0.237 -2.148 1.00 84.06 71 PHE A CA 1
ATOM 565 C C . PHE A 1 71 ? 12.518 0.861 -1.894 1.00 84.06 71 PHE A C 1
ATOM 567 O O . PHE A 1 71 ? 11.871 0.858 -0.859 1.00 84.06 71 PHE A O 1
ATOM 574 N N . GLN A 1 72 ? 12.408 1.841 -2.792 1.00 86.12 72 GLN A N 1
ATOM 575 C CA . GLN A 1 72 ? 11.379 2.872 -2.707 1.00 86.12 72 GLN A CA 1
ATOM 576 C C . GLN A 1 72 ? 10.553 2.858 -3.982 1.00 86.12 72 GLN A C 1
ATOM 578 O O . GLN A 1 72 ? 11.095 3.018 -5.079 1.00 86.12 72 GLN A O 1
ATOM 583 N N . GLY A 1 73 ? 9.238 2.718 -3.830 1.00 87.25 73 GLY A N 1
ATOM 584 C CA . GLY A 1 73 ? 8.284 2.716 -4.939 1.00 87.25 73 GLY A CA 1
ATOM 585 C C . GLY A 1 73 ? 7.768 1.325 -5.308 1.00 87.25 73 GLY A C 1
ATOM 586 O O . GLY A 1 73 ? 6.818 1.198 -6.084 1.00 87.25 73 GLY A O 1
ATOM 587 N N . GLU A 1 74 ? 8.315 0.270 -4.715 1.00 91.69 74 GLU A N 1
ATOM 588 C CA . GLU A 1 74 ? 7.732 -1.059 -4.797 1.00 91.69 74 GLU A CA 1
ATOM 589 C C . GLU A 1 74 ? 6.342 -1.099 -4.161 1.00 91.69 74 GLU A C 1
ATOM 591 O O . GLU A 1 74 ? 5.468 -1.807 -4.664 1.00 91.69 74 GLU A O 1
ATOM 596 N N . GLU A 1 75 ? 6.096 -0.303 -3.114 1.00 93.06 75 GLU A N 1
ATOM 597 C CA . GLU A 1 75 ? 4.810 -0.325 -2.422 1.00 93.06 75 GLU A CA 1
ATOM 598 C C . GLU A 1 75 ? 3.679 0.182 -3.317 1.00 93.06 75 GLU A C 1
ATOM 600 O O . GLU A 1 75 ? 2.626 -0.454 -3.409 1.00 93.06 75 GLU A O 1
ATOM 605 N N . ILE A 1 76 ? 3.911 1.286 -4.039 1.00 91.56 76 ILE A N 1
ATOM 606 C CA . ILE A 1 76 ? 2.931 1.825 -4.989 1.00 91.56 76 ILE A CA 1
ATOM 607 C C . ILE A 1 76 ? 2.764 0.908 -6.205 1.00 91.56 76 ILE A C 1
ATOM 609 O O . ILE A 1 76 ? 1.639 0.712 -6.666 1.00 91.56 76 ILE A O 1
ATOM 613 N N . SER A 1 77 ? 3.847 0.287 -6.686 1.00 94.00 77 SER A N 1
ATOM 614 C CA . SER A 1 77 ? 3.789 -0.682 -7.787 1.00 94.00 77 SER A CA 1
ATOM 615 C C . SER A 1 77 ? 2.893 -1.872 -7.433 1.00 94.00 77 SER A C 1
ATOM 617 O O . SER A 1 77 ? 1.975 -2.212 -8.186 1.00 94.00 77 SER A O 1
ATOM 619 N N . ILE A 1 78 ? 3.096 -2.467 -6.254 1.00 95.75 78 ILE A N 1
ATOM 620 C CA . ILE A 1 78 ? 2.279 -3.580 -5.762 1.00 95.75 78 ILE A CA 1
ATOM 621 C C . ILE A 1 78 ? 0.833 -3.137 -5.507 1.00 95.75 78 ILE A C 1
ATOM 623 O O . ILE A 1 78 ? -0.088 -3.842 -5.924 1.00 95.75 78 ILE A O 1
ATOM 627 N N . ALA A 1 79 ? 0.613 -1.976 -4.880 1.00 95.19 79 ALA A N 1
ATOM 628 C CA . ALA A 1 79 ? -0.731 -1.472 -4.593 1.00 95.19 79 ALA A CA 1
ATOM 629 C C . ALA A 1 79 ? -1.555 -1.273 -5.877 1.00 95.19 79 ALA A C 1
ATOM 631 O O . ALA A 1 79 ? -2.656 -1.809 -6.003 1.00 95.19 79 ALA A O 1
ATOM 632 N N . VAL A 1 80 ? -0.999 -0.570 -6.870 1.00 95.81 80 VAL A N 1
ATOM 633 C CA . VAL A 1 80 ? -1.684 -0.296 -8.144 1.00 95.81 80 VAL A CA 1
ATOM 634 C C . VAL A 1 80 ? -1.967 -1.587 -8.910 1.00 95.81 80 VAL A C 1
ATOM 636 O O . VAL A 1 80 ? -3.079 -1.783 -9.409 1.00 95.81 80 VAL A O 1
ATOM 639 N N . ARG A 1 81 ? -0.988 -2.496 -8.993 1.00 96.81 81 ARG A N 1
ATOM 640 C CA . ARG A 1 81 ? -1.143 -3.762 -9.725 1.00 96.81 81 ARG A CA 1
ATOM 641 C C . ARG A 1 81 ? -2.129 -4.703 -9.045 1.00 96.81 81 ARG A C 1
ATOM 643 O O . ARG A 1 81 ? -2.948 -5.301 -9.735 1.00 96.81 81 ARG A O 1
ATOM 650 N N . GLY A 1 82 ? -2.083 -4.802 -7.717 1.00 97.44 82 GLY A N 1
ATOM 651 C CA . GLY A 1 82 ? -3.032 -5.593 -6.941 1.00 97.44 82 GLY A CA 1
ATOM 652 C C . GLY A 1 82 ? -4.460 -5.084 -7.101 1.00 97.44 82 GLY A C 1
ATOM 653 O O . GLY A 1 82 ? -5.346 -5.865 -7.451 1.00 97.44 82 GLY A O 1
ATOM 654 N N . PHE A 1 83 ? -4.669 -3.775 -6.945 1.00 97.44 83 PHE A N 1
ATOM 655 C CA . PHE A 1 83 ? -5.985 -3.163 -7.128 1.00 97.44 83 PHE A CA 1
ATOM 656 C C . PHE A 1 83 ? -6.542 -3.402 -8.536 1.00 97.44 83 PHE A C 1
ATOM 658 O O . PHE A 1 83 ? -7.694 -3.800 -8.699 1.00 97.44 83 PHE A O 1
ATOM 665 N N . SER A 1 84 ? -5.696 -3.265 -9.560 1.00 97.62 84 SER A N 1
ATOM 666 C CA . SER A 1 84 ? -6.091 -3.438 -10.964 1.00 97.62 84 SER A CA 1
ATOM 667 C C . SER A 1 84 ? -6.571 -4.853 -11.313 1.00 97.62 84 SER A C 1
ATOM 669 O O . SER A 1 84 ? -7.238 -5.028 -12.331 1.00 97.62 84 SER A O 1
ATOM 671 N N . ILE A 1 85 ? -6.252 -5.859 -10.491 1.00 97.12 85 ILE A N 1
ATOM 672 C CA . ILE A 1 85 ? -6.689 -7.251 -10.686 1.00 97.12 85 ILE A CA 1
ATOM 673 C C . ILE A 1 85 ? -7.644 -7.747 -9.587 1.00 97.12 85 ILE A C 1
ATOM 675 O O . ILE A 1 85 ? -7.875 -8.950 -9.472 1.00 97.12 85 ILE A O 1
ATOM 679 N N . GLY A 1 86 ? -8.220 -6.828 -8.803 1.00 97.12 86 GLY A N 1
ATOM 680 C CA . GLY A 1 86 ? -9.307 -7.116 -7.863 1.00 97.12 86 GLY A CA 1
ATOM 681 C C . GLY A 1 86 ? -8.888 -7.385 -6.417 1.00 97.12 86 GLY A C 1
ATOM 682 O O . GLY A 1 86 ? -9.671 -7.969 -5.669 1.00 97.12 86 GLY A O 1
ATOM 683 N N . TYR A 1 87 ? -7.677 -6.998 -6.008 1.00 97.88 87 TYR A N 1
ATOM 684 C CA . TYR A 1 87 ? -7.307 -6.999 -4.591 1.00 97.88 87 TYR A CA 1
ATOM 685 C C . TYR A 1 87 ? -7.664 -5.679 -3.914 1.00 97.88 87 TYR A C 1
ATOM 687 O O . TYR A 1 87 ? -7.290 -4.609 -4.386 1.00 97.88 87 TYR A O 1
ATOM 695 N N . ASP A 1 88 ? -8.286 -5.783 -2.745 1.00 97.19 88 ASP A N 1
ATOM 696 C CA . ASP A 1 88 ? -8.508 -4.662 -1.841 1.00 97.19 88 ASP A CA 1
ATOM 697 C C . ASP A 1 88 ? -7.482 -4.677 -0.703 1.00 97.19 88 ASP A C 1
ATOM 699 O O . ASP A 1 88 ? -7.158 -5.731 -0.141 1.00 97.19 88 ASP A O 1
ATOM 703 N N . PHE A 1 89 ? -7.001 -3.494 -0.326 1.00 95.56 89 PHE A N 1
ATOM 704 C CA . PHE A 1 89 ? -6.115 -3.313 0.820 1.00 95.56 89 PHE A CA 1
ATOM 705 C C . PHE A 1 89 ? -6.887 -2.711 1.982 1.00 95.56 89 PHE A C 1
ATOM 707 O O . PHE A 1 89 ? -7.714 -1.819 1.805 1.00 95.56 89 PHE A O 1
ATOM 714 N N . TYR A 1 90 ? -6.604 -3.185 3.191 1.00 93.81 90 TYR A N 1
ATOM 715 C CA . TYR A 1 90 ? -7.317 -2.750 4.381 1.00 93.81 90 TYR A CA 1
ATOM 716 C C . TYR A 1 90 ? -6.358 -2.388 5.507 1.00 93.81 90 TYR A C 1
ATOM 718 O O . TYR A 1 90 ? -5.437 -3.141 5.822 1.00 93.81 90 TYR A O 1
ATOM 726 N N . ALA A 1 91 ? -6.636 -1.265 6.164 1.00 90.44 91 ALA A N 1
ATOM 727 C CA . ALA A 1 91 ? -6.029 -0.917 7.437 1.00 90.44 91 ALA A CA 1
ATOM 728 C C . ALA A 1 91 ? -6.814 -1.581 8.587 1.00 90.44 91 ALA A C 1
ATOM 730 O O . ALA A 1 91 ? -8.053 -1.515 8.603 1.00 90.44 91 ALA A O 1
ATOM 731 N N . PRO A 1 92 ? -6.135 -2.204 9.569 1.00 89.88 92 PRO A N 1
ATOM 732 C CA . PRO A 1 92 ? -6.799 -2.770 10.738 1.00 89.88 92 PRO A CA 1
ATOM 733 C C . PRO A 1 92 ? -7.481 -1.673 11.564 1.00 89.88 92 PRO A C 1
ATOM 735 O O . PRO A 1 92 ? -7.090 -0.511 11.537 1.00 89.88 92 PRO A O 1
ATOM 738 N N . GLU A 1 93 ? -8.502 -2.036 12.343 1.00 88.00 93 GLU A N 1
ATOM 739 C CA . GLU A 1 93 ? -9.201 -1.072 13.206 1.00 88.00 93 GLU A CA 1
ATOM 740 C C . GLU A 1 93 ? -8.279 -0.449 14.265 1.00 88.00 93 GLU A C 1
ATOM 742 O O . GLU A 1 93 ? -8.464 0.706 14.640 1.00 88.00 93 GLU A O 1
ATOM 747 N N . LYS A 1 94 ? -7.291 -1.212 14.736 1.00 85.88 94 LYS A N 1
ATOM 748 C CA . LYS A 1 94 ? -6.397 -0.834 15.829 1.00 85.88 94 LYS A CA 1
ATOM 749 C C . LYS A 1 94 ? -4.950 -1.068 15.423 1.00 85.88 94 LYS A C 1
ATOM 751 O O . LYS A 1 94 ? -4.645 -2.078 14.785 1.00 85.88 94 LYS A O 1
ATOM 756 N N . SER A 1 95 ? -4.061 -0.178 15.844 1.00 84.88 95 SER A N 1
ATOM 757 C CA . SER A 1 95 ? -2.619 -0.370 15.703 1.00 84.88 95 SER A CA 1
ATOM 758 C C . SER A 1 95 ? -2.137 -1.517 16.594 1.00 84.88 95 SER A C 1
ATOM 760 O O . SER A 1 95 ? -2.285 -1.480 17.818 1.00 84.88 95 SER A O 1
ATOM 762 N N . VAL A 1 96 ? -1.549 -2.539 15.968 1.00 85.69 96 VAL A N 1
ATOM 763 C CA . VAL A 1 96 ? -1.008 -3.737 16.642 1.00 85.69 96 VAL A CA 1
ATOM 764 C C . VAL A 1 96 ? 0.520 -3.760 16.700 1.00 85.69 96 VAL A C 1
ATOM 766 O O . VAL A 1 96 ? 1.088 -4.451 17.537 1.00 85.69 96 VAL A O 1
ATOM 769 N N . CYS A 1 97 ? 1.180 -3.014 15.814 1.00 85.25 97 CYS A N 1
ATOM 770 C CA . CYS A 1 97 ? 2.629 -2.935 15.682 1.00 85.25 97 CYS A CA 1
ATOM 771 C C . CYS A 1 97 ? 3.014 -1.505 15.285 1.00 85.25 97 CYS A C 1
ATOM 773 O O . CYS A 1 97 ? 2.231 -0.818 14.627 1.00 85.25 97 CYS A O 1
ATOM 775 N N . PHE A 1 98 ? 4.212 -1.077 15.680 1.00 84.81 98 PHE A N 1
ATOM 776 C CA . PHE A 1 98 ? 4.794 0.208 15.309 1.00 84.81 98 PHE A CA 1
ATOM 777 C C . PHE A 1 98 ? 6.152 -0.027 14.661 1.00 84.81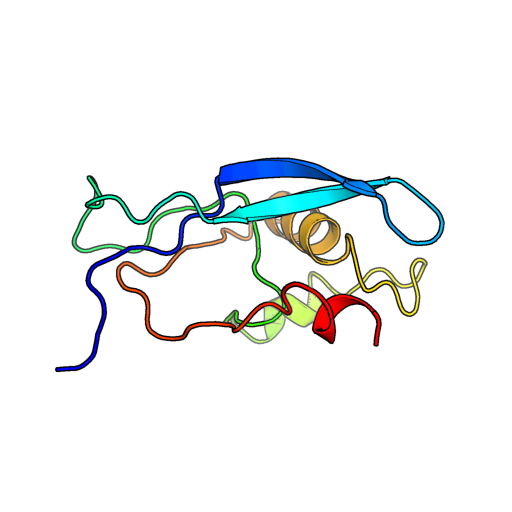 98 PHE A C 1
ATOM 779 O O . PHE A 1 98 ? 6.917 -0.882 15.105 1.00 84.81 98 PHE A O 1
ATOM 786 N N . HIS A 1 99 ? 6.448 0.756 13.630 1.00 83.00 99 HIS A N 1
ATOM 787 C CA . HIS A 1 99 ? 7.757 0.785 13.000 1.00 83.00 99 HIS A CA 1
ATOM 788 C C . HIS A 1 99 ? 8.496 2.044 13.455 1.00 83.00 99 HIS A C 1
ATOM 790 O O . HIS A 1 99 ? 7.973 3.150 13.319 1.00 83.00 99 HIS A O 1
ATOM 796 N N . HIS A 1 100 ? 9.696 1.876 14.008 1.00 84.44 100 HIS A N 1
ATOM 797 C CA . HIS A 1 100 ? 10.549 2.999 14.373 1.00 84.44 100 HIS A CA 1
ATOM 798 C C . HIS A 1 100 ? 11.292 3.478 13.125 1.00 84.44 100 HIS A C 1
ATOM 800 O O . HIS A 1 100 ? 12.274 2.866 12.705 1.00 84.44 100 HIS A O 1
ATOM 806 N N . TYR A 1 101 ? 10.817 4.567 12.526 1.00 77.50 101 TYR A N 1
ATOM 807 C CA . TYR A 1 101 ? 11.533 5.211 11.432 1.00 77.50 101 TYR A CA 1
ATOM 808 C C . TYR A 1 101 ? 12.806 5.881 11.951 1.00 77.50 101 TYR A C 1
ATOM 810 O O . TYR A 1 101 ? 12.843 6.401 13.065 1.00 77.50 101 TYR A O 1
ATOM 818 N N . ALA A 1 102 ? 13.878 5.812 11.165 1.00 73.19 102 ALA A N 1
ATOM 819 C CA . ALA A 1 102 ? 15.118 6.485 11.509 1.00 73.19 102 ALA A CA 1
ATOM 820 C C . ALA A 1 102 ? 14.926 8.005 11.400 1.00 73.19 102 ALA A C 1
ATOM 822 O O . ALA A 1 102 ? 14.494 8.503 10.364 1.00 73.19 102 ALA A O 1
ATOM 823 N N . GLU A 1 103 ? 15.263 8.732 12.464 1.00 68.69 103 GLU A N 1
ATOM 824 C CA . GLU A 1 103 ? 15.251 10.196 12.499 1.00 68.69 103 GLU A CA 1
ATOM 825 C C . GLU A 1 103 ? 16.669 10.733 12.757 1.00 68.69 103 GLU A C 1
ATOM 827 O O . GLU A 1 103 ? 17.458 10.138 13.503 1.00 68.69 103 GLU A O 1
ATOM 832 N N . GLY A 1 104 ? 17.002 11.883 12.163 1.00 64.56 104 GLY A N 1
ATOM 833 C CA . GLY A 1 104 ? 18.261 12.594 12.410 1.00 64.56 104 GLY A CA 1
ATOM 834 C C . GLY A 1 104 ? 19.505 11.795 12.003 1.00 64.56 104 GLY A C 1
ATOM 835 O O . GLY A 1 104 ? 19.564 11.237 10.920 1.00 64.56 104 GLY A O 1
ATOM 836 N N . LYS A 1 105 ? 20.519 11.704 12.874 1.00 50.22 105 LYS A N 1
ATOM 837 C CA . LYS A 1 105 ? 21.800 11.023 12.568 1.00 50.22 105 LYS A CA 1
ATOM 838 C C . LYS A 1 105 ? 21.671 9.541 12.179 1.00 50.22 105 LYS A C 1
ATOM 840 O O . LYS A 1 105 ? 22.616 8.982 11.638 1.00 50.22 105 LYS A O 1
ATOM 845 N N . ASN A 1 106 ? 20.535 8.905 12.469 1.00 57.56 106 ASN A N 1
ATOM 846 C CA . ASN A 1 106 ? 20.287 7.509 12.114 1.00 57.56 106 ASN A CA 1
ATOM 847 C C . ASN A 1 106 ? 19.752 7.335 10.681 1.00 57.56 106 ASN A C 1
ATOM 849 O O . ASN A 1 106 ? 19.668 6.197 10.234 1.00 57.56 106 ASN A O 1
ATOM 853 N N . SER A 1 107 ? 19.376 8.413 9.976 1.00 54.78 107 SER A N 1
ATOM 854 C CA . SER A 1 107 ? 18.890 8.345 8.587 1.00 54.78 107 SER A CA 1
ATOM 855 C C . SER A 1 107 ? 20.009 8.316 7.538 1.00 54.78 107 SER A C 1
ATOM 857 O O . SER A 1 107 ? 19.717 8.174 6.357 1.00 54.78 107 SER A O 1
ATOM 859 N N . GLU A 1 108 ? 21.269 8.499 7.945 1.00 43.75 108 GLU A N 1
ATOM 860 C CA . GLU A 1 108 ? 22.438 8.578 7.049 1.00 43.75 108 GLU A CA 1
ATOM 861 C C . GLU A 1 108 ? 23.220 7.254 6.912 1.00 43.75 108 GLU A C 1
ATOM 863 O O . GLU A 1 108 ? 24.247 7.235 6.235 1.00 43.75 108 GLU A O 1
ATOM 868 N N . ASN A 1 109 ? 22.754 6.161 7.534 1.00 40.88 109 ASN A N 1
ATOM 869 C CA . ASN A 1 109 ? 23.353 4.824 7.402 1.00 40.88 109 ASN A CA 1
ATOM 870 C C . ASN A 1 109 ? 22.619 3.960 6.377 1.00 40.88 109 ASN A C 1
ATOM 872 O O . ASN A 1 109 ? 21.379 3.840 6.505 1.00 40.88 109 ASN A O 1
#

Radius of gyration: 15.39 Å; chains: 1; bounding box: 39×31×42 Å

Secondary structure (DSSP, 8-state):
---BS----EEEEEEEE-SSSEEEEEEEPP----SS-SS-EEES---SSS----THHHHHSPPPTTSTT--SSHHHHHHHHHHHTT--EEE-SSB--------GGGGG-

Foldseek 3Di:
DPWAQFWFAFDDWDWDDDPPGTAIDTDTDDGDRDPDDPDWDWHLWDDPVDDDDPPVLCVQQPFDPVDPPDPGPSRVSSSVSCVVVPDIDTIGSTDPDDDDDDDDPRVPD